Protein AF-A0A5J4PWH9-F1 (afdb_monomer_lite)

Foldseek 3Di:
DQWDADPVPRDIDDLQDDDDDAQWKKWWPDPPRWIWGQNDWDQDPNHIKGWIATPPPLAIDIDSDEDDPVPDDHTDIHADPVDIDGDDNVVSVVSPVVNVVVVVVVVVVVVVVVVVVVVVVVVVVVVCVVPDDPLFPDWDKDFDKDFPDDPVDPDGDIDGPDIDTPDTDNDDPPPDD

Structure (mmCIF, N/CA/C/O backbone):
data_AF-A0A5J4PWH9-F1
#
_entry.id   AF-A0A5J4PWH9-F1
#
loop_
_atom_site.group_PDB
_atom_site.id
_atom_site.type_symbol
_atom_site.label_atom_id
_atom_site.label_alt_id
_atom_site.label_comp_id
_atom_site.label_asym_id
_atom_site.label_entity_id
_atom_site.label_seq_id
_atom_site.pdbx_PDB_ins_code
_atom_site.Cartn_x
_atom_site.Cartn_y
_atom_site.Cartn_z
_atom_site.occupancy
_atom_site.B_iso_or_equiv
_atom_site.auth_seq_id
_atom_site.auth_comp_id
_atom_site.auth_asym_id
_atom_site.auth_atom_id
_atom_site.pdbx_PDB_model_num
ATOM 1 N N . MET A 1 1 ? -2.029 19.681 -18.329 1.00 53.25 1 MET A N 1
ATOM 2 C CA . MET A 1 1 ? -0.757 18.944 -18.182 1.00 53.25 1 MET A CA 1
ATOM 3 C C . MET A 1 1 ? -0.675 18.480 -16.742 1.00 53.25 1 MET A C 1
ATOM 5 O O . MET A 1 1 ? -0.787 19.326 -15.862 1.00 53.25 1 MET A O 1
ATOM 9 N N . ALA A 1 2 ? -0.580 17.174 -16.501 1.00 70.31 2 ALA A N 1
ATOM 10 C CA . ALA A 1 2 ? -0.344 16.647 -15.163 1.00 70.31 2 ALA A CA 1
ATOM 11 C C . ALA A 1 2 ? 1.173 16.495 -14.988 1.00 70.31 2 ALA A C 1
ATOM 13 O O . ALA A 1 2 ? 1.799 15.695 -15.676 1.00 70.31 2 ALA A O 1
ATOM 14 N N . ASN A 1 3 ? 1.761 17.327 -14.130 1.00 80.94 3 ASN A N 1
ATOM 15 C CA . ASN A 1 3 ? 3.184 17.292 -13.812 1.00 80.94 3 ASN A CA 1
ATOM 16 C C . ASN A 1 3 ? 3.338 17.029 -12.319 1.00 80.94 3 ASN A C 1
ATOM 18 O O . ASN A 1 3 ? 2.655 17.653 -11.505 1.00 80.94 3 ASN A O 1
ATOM 22 N N . LEU A 1 4 ? 4.247 16.129 -11.962 1.00 82.69 4 LEU A N 1
ATOM 23 C CA . LEU A 1 4 ? 4.636 15.893 -10.580 1.00 82.69 4 LEU A CA 1
ATOM 24 C C . LEU A 1 4 ? 5.962 16.601 -10.313 1.00 82.69 4 LEU A C 1
ATOM 26 O O . LEU A 1 4 ? 6.938 16.362 -11.016 1.00 82.69 4 LEU A O 1
ATOM 30 N N . VAL A 1 5 ? 6.020 17.434 -9.279 1.00 85.31 5 VAL A N 1
ATOM 31 C CA . VAL A 1 5 ? 7.268 18.076 -8.853 1.00 85.31 5 VAL A CA 1
ATOM 32 C C . VAL A 1 5 ? 7.800 17.372 -7.610 1.00 85.31 5 VAL A C 1
ATOM 34 O O . VAL A 1 5 ? 7.108 17.276 -6.598 1.00 85.31 5 VAL A O 1
ATOM 37 N N . SER A 1 6 ? 9.035 16.878 -7.679 1.00 80.62 6 SER A N 1
ATOM 38 C CA . SER A 1 6 ? 9.746 16.348 -6.514 1.00 80.62 6 SER A CA 1
ATOM 39 C C . SER A 1 6 ? 10.160 17.492 -5.595 1.00 80.62 6 SER A C 1
ATOM 41 O O . SER A 1 6 ? 10.909 18.379 -6.003 1.00 80.62 6 SER A O 1
ATOM 43 N N . LEU A 1 7 ? 9.724 17.447 -4.335 1.00 84.62 7 LEU A N 1
ATOM 44 C CA . LEU A 1 7 ? 10.084 18.457 -3.335 1.00 84.62 7 LEU A CA 1
ATOM 45 C C . LEU A 1 7 ? 11.557 18.370 -2.910 1.00 84.62 7 LEU A C 1
ATOM 47 O O . LEU A 1 7 ? 12.132 19.369 -2.494 1.00 84.62 7 LEU A O 1
ATOM 51 N N . CYS A 1 8 ? 12.180 17.196 -3.037 1.00 77.31 8 CYS A N 1
ATOM 52 C CA . CYS A 1 8 ? 13.570 16.990 -2.635 1.00 77.31 8 CYS A CA 1
ATOM 53 C C . CYS A 1 8 ? 14.572 17.458 -3.696 1.00 77.31 8 CYS A C 1
ATOM 55 O O . CYS A 1 8 ? 15.659 17.911 -3.356 1.00 77.31 8 CYS A O 1
ATOM 57 N N . THR A 1 9 ? 14.230 17.322 -4.980 1.00 79.75 9 THR A N 1
ATOM 58 C CA . THR A 1 9 ? 15.157 17.606 -6.091 1.00 79.75 9 THR A CA 1
ATOM 59 C C . THR A 1 9 ? 14.737 18.793 -6.951 1.00 79.75 9 THR A C 1
ATOM 61 O O . THR A 1 9 ? 15.500 19.199 -7.823 1.00 79.75 9 THR A O 1
ATOM 64 N N . GLY A 1 10 ? 13.523 19.321 -6.770 1.00 83.94 10 GLY A N 1
ATOM 65 C CA . GLY A 1 10 ? 12.954 20.379 -7.611 1.00 83.94 10 GLY A CA 1
ATOM 66 C C . GLY A 1 10 ? 12.653 19.944 -9.051 1.00 83.94 10 GLY A C 1
ATOM 67 O O . GLY A 1 10 ? 12.216 20.760 -9.860 1.00 83.94 10 GLY A O 1
ATOM 68 N N . LYS A 1 11 ? 12.881 18.668 -9.397 1.00 86.00 11 LYS A N 1
ATOM 69 C CA . LYS A 1 11 ? 12.636 18.136 -10.742 1.00 86.00 11 LYS A CA 1
ATOM 70 C C . LYS A 1 11 ? 11.135 18.001 -10.997 1.00 86.00 11 LYS A C 1
ATOM 72 O O . LYS A 1 11 ? 10.405 17.476 -10.155 1.00 86.00 11 LYS A O 1
ATOM 77 N N . SER A 1 12 ? 10.707 18.433 -12.180 1.00 86.88 12 SER A N 1
ATOM 78 C CA . SER A 1 12 ? 9.358 18.206 -12.699 1.00 86.88 12 SER A CA 1
ATOM 79 C C . SER A 1 12 ? 9.345 16.962 -13.584 1.00 86.88 12 SER A C 1
ATOM 81 O O . SER A 1 12 ? 10.213 16.799 -14.442 1.00 86.88 12 SER A O 1
ATOM 83 N N . PHE A 1 13 ? 8.353 16.104 -13.385 1.00 87.44 13 PHE A N 1
ATOM 84 C CA . PHE A 1 13 ? 8.125 14.886 -14.147 1.00 87.44 13 PHE A CA 1
ATOM 85 C C . PHE A 1 13 ? 6.782 14.976 -14.862 1.00 87.44 13 PHE A C 1
ATOM 87 O O . PHE A 1 13 ? 5.756 15.248 -14.237 1.00 87.44 13 PHE A O 1
ATOM 94 N N . ASP A 1 14 ? 6.791 14.715 -16.165 1.00 89.06 14 ASP A N 1
ATOM 95 C CA . ASP A 1 14 ? 5.576 14.617 -16.966 1.00 89.06 14 ASP A CA 1
ATOM 96 C C . ASP A 1 14 ? 4.903 13.262 -16.710 1.00 89.06 14 ASP A C 1
ATOM 98 O O . ASP A 1 14 ? 5.402 12.220 -17.141 1.00 89.06 14 ASP A O 1
ATOM 102 N N . THR A 1 15 ? 3.771 13.267 -16.001 1.00 87.88 15 THR A N 1
ATOM 103 C CA . THR A 1 15 ? 3.034 12.034 -15.677 1.00 87.88 15 THR A CA 1
ATOM 104 C C . THR A 1 15 ? 2.146 11.565 -16.824 1.00 87.88 15 THR A C 1
ATOM 106 O O . THR A 1 15 ? 1.544 10.496 -16.740 1.00 87.88 15 THR A O 1
ATOM 109 N N . THR A 1 16 ? 2.052 12.331 -17.913 1.00 90.12 16 THR A N 1
ATOM 110 C CA . THR A 1 16 ? 1.319 11.944 -19.124 1.00 90.12 16 THR A CA 1
ATOM 111 C C . THR A 1 16 ? 2.180 11.132 -20.090 1.00 90.12 16 THR A C 1
ATOM 113 O O . THR A 1 16 ? 1.650 10.459 -20.975 1.00 90.12 16 THR A O 1
ATOM 116 N N . LYS A 1 17 ? 3.506 11.134 -19.900 1.00 91.62 17 LYS A N 1
ATOM 117 C CA . LYS A 1 17 ? 4.451 10.379 -20.719 1.00 91.62 17 LYS A CA 1
ATOM 118 C C . LYS A 1 17 ? 4.634 8.958 -20.193 1.00 91.62 17 LYS A C 1
ATOM 120 O O . LYS A 1 17 ? 5.105 8.735 -19.078 1.00 91.62 17 LYS A O 1
ATOM 125 N N . GLN A 1 18 ? 4.327 7.979 -21.038 1.00 94.38 18 GLN A N 1
ATOM 126 C CA . GLN A 1 18 ? 4.565 6.575 -20.721 1.00 94.38 18 GLN A CA 1
ATOM 127 C C . GLN A 1 18 ? 6.065 6.261 -20.775 1.00 94.38 18 GLN A C 1
ATOM 129 O O . GLN A 1 18 ? 6.722 6.556 -21.774 1.00 94.38 18 GLN A O 1
ATOM 134 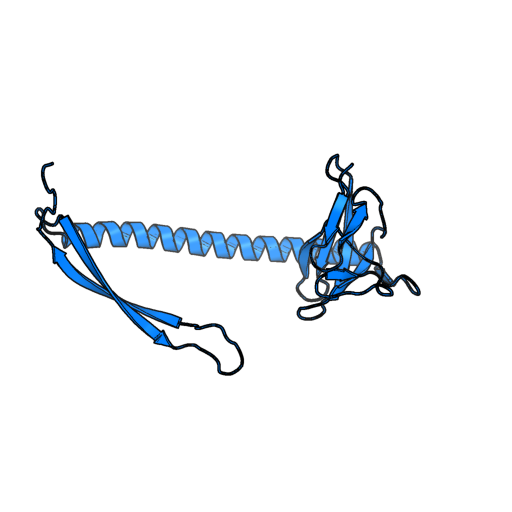N N . VAL A 1 19 ? 6.602 5.643 -19.720 1.00 95.12 19 VAL A N 1
ATOM 135 C CA . VAL A 1 19 ? 8.038 5.306 -19.616 1.00 95.12 19 VAL A CA 1
ATOM 136 C C . VAL A 1 19 ? 8.325 3.804 -19.581 1.00 95.12 19 VAL A C 1
ATOM 138 O O . VAL A 1 19 ? 9.430 3.389 -19.914 1.00 95.12 19 VAL A O 1
ATOM 141 N N . VAL A 1 20 ? 7.332 2.988 -19.226 1.00 96.81 20 VAL A N 1
ATOM 142 C CA . VAL A 1 20 ? 7.427 1.520 -19.173 1.00 96.81 20 VAL A CA 1
ATOM 143 C C . VAL A 1 20 ? 6.299 0.877 -19.968 1.00 96.81 20 VAL A C 1
ATOM 145 O O . VAL A 1 20 ? 5.300 1.523 -20.288 1.00 96.81 20 VAL A O 1
ATOM 148 N N . LYS A 1 21 ? 6.446 -0.403 -20.294 1.00 97.25 21 LYS A N 1
ATOM 149 C CA . LYS A 1 21 ? 5.447 -1.188 -21.028 1.00 97.25 21 LYS A CA 1
ATOM 150 C C . LYS A 1 21 ? 4.761 -2.203 -20.114 1.00 97.25 21 LYS A C 1
ATOM 152 O O . LYS A 1 21 ? 5.257 -2.526 -19.037 1.00 97.25 21 LYS A O 1
ATOM 157 N N . THR A 1 22 ? 3.625 -2.721 -20.568 1.00 97.56 22 THR A N 1
ATOM 158 C CA . THR A 1 22 ? 2.953 -3.851 -19.919 1.00 97.56 22 THR A CA 1
ATOM 159 C C . THR A 1 22 ? 3.894 -5.058 -19.847 1.00 97.56 22 THR A C 1
ATOM 161 O O . THR A 1 22 ? 4.729 -5.256 -20.729 1.00 97.56 22 THR A O 1
ATOM 164 N N . ASN A 1 23 ? 3.766 -5.839 -18.780 1.00 98.12 23 ASN A N 1
ATOM 165 C CA . ASN A 1 23 ? 4.599 -6.978 -18.390 1.00 98.12 23 ASN A CA 1
ATOM 166 C C . ASN A 1 23 ? 6.065 -6.641 -18.075 1.00 98.12 23 ASN A C 1
ATOM 168 O O . ASN A 1 23 ? 6.850 -7.547 -17.800 1.00 98.12 23 ASN A O 1
ATOM 172 N N . GLN A 1 24 ? 6.453 -5.364 -18.076 1.00 98.31 24 GLN A N 1
ATOM 173 C CA . GLN A 1 24 ? 7.794 -4.958 -17.672 1.00 98.31 24 GLN A CA 1
ATOM 174 C C . GLN A 1 24 ? 7.962 -5.091 -16.156 1.00 98.31 24 GLN A C 1
ATOM 176 O O . GLN A 1 24 ? 7.071 -4.716 -15.385 1.00 98.31 24 GLN A O 1
ATOM 181 N N . ILE A 1 25 ? 9.122 -5.592 -15.735 1.00 97.88 25 ILE A N 1
ATOM 182 C CA . ILE A 1 25 ? 9.503 -5.679 -14.330 1.00 97.88 25 ILE A CA 1
ATOM 183 C C . ILE A 1 25 ? 10.183 -4.376 -13.902 1.00 97.88 25 ILE A C 1
ATOM 185 O O . ILE A 1 25 ? 11.059 -3.836 -14.583 1.00 97.88 25 ILE A O 1
ATOM 189 N N . ILE A 1 26 ? 9.755 -3.873 -12.751 1.00 97.38 26 ILE A N 1
ATOM 190 C CA . ILE A 1 26 ? 10.276 -2.677 -12.093 1.00 97.38 26 ILE A CA 1
ATOM 191 C C . ILE A 1 26 ? 10.658 -3.011 -10.649 1.00 97.38 26 ILE A C 1
ATOM 193 O O . ILE A 1 26 ? 10.229 -4.021 -10.089 1.00 97.38 26 ILE A O 1
ATOM 197 N N . GLN A 1 27 ? 11.444 -2.143 -10.029 1.00 95.69 27 GLN A N 1
ATOM 198 C CA . GLN A 1 27 ? 11.899 -2.284 -8.653 1.00 95.69 27 GLN A CA 1
ATOM 199 C C . GLN A 1 27 ? 11.446 -1.081 -7.828 1.00 95.69 27 GLN A C 1
ATOM 201 O O . GLN A 1 27 ? 11.653 0.066 -8.221 1.00 95.69 27 GLN A O 1
ATOM 206 N N . MET A 1 28 ? 10.849 -1.335 -6.669 1.00 94.44 28 MET A N 1
ATOM 207 C CA . MET A 1 28 ? 10.689 -0.314 -5.640 1.00 94.44 28 MET A CA 1
ATOM 208 C C . MET A 1 28 ? 12.022 -0.153 -4.914 1.00 94.44 28 MET A C 1
ATOM 210 O O . MET A 1 28 ? 12.617 -1.151 -4.535 1.00 94.44 28 MET A O 1
ATOM 214 N N . SER A 1 29 ? 12.474 1.075 -4.678 1.00 91.00 29 SER A N 1
ATOM 215 C CA . SER A 1 29 ? 13.560 1.349 -3.737 1.00 91.00 29 SER A CA 1
ATOM 216 C C . SER A 1 29 ? 13.032 2.004 -2.472 1.00 91.00 29 SER A C 1
ATOM 218 O O . SER A 1 29 ? 12.120 2.827 -2.549 1.00 91.00 29 SER A O 1
ATOM 22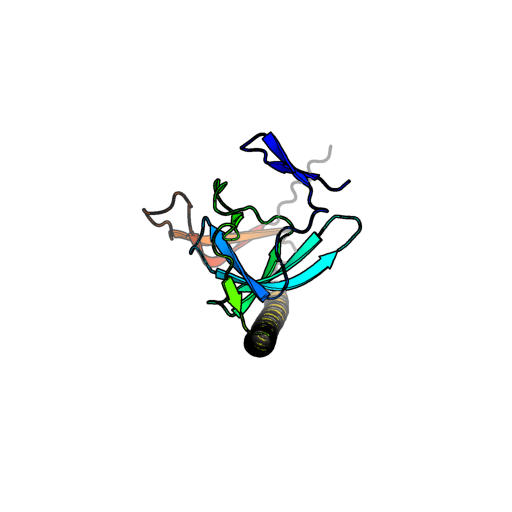0 N N . GLY A 1 30 ? 13.679 1.725 -1.338 1.00 82.44 30 GLY A N 1
ATOM 221 C CA . GLY A 1 30 ? 13.461 2.455 -0.078 1.00 82.44 30 GLY A CA 1
ATOM 222 C C . GLY A 1 30 ? 12.649 1.701 0.972 1.00 82.44 30 GLY A C 1
ATOM 223 O O . GLY A 1 30 ? 12.392 2.234 2.044 1.00 82.44 30 GLY A O 1
ATOM 224 N N . TYR A 1 31 ? 12.277 0.462 0.664 1.00 71.75 31 TYR A N 1
ATOM 225 C CA . TYR A 1 31 ? 11.694 -0.500 1.598 1.00 71.75 31 TYR A CA 1
ATOM 226 C C . TYR A 1 31 ? 12.442 -1.833 1.442 1.00 71.75 31 TYR A C 1
ATOM 228 O O . TYR A 1 31 ? 13.650 -1.833 1.247 1.00 71.75 31 TYR A O 1
ATOM 236 N N . HIS A 1 32 ? 11.735 -2.966 1.444 1.00 80.06 32 HIS A N 1
ATOM 237 C CA . HIS A 1 32 ? 12.252 -4.316 1.167 1.00 80.06 32 HIS A CA 1
ATOM 238 C C . HIS A 1 32 ? 12.817 -4.514 -0.258 1.00 80.06 32 HIS A C 1
ATOM 240 O O . HIS A 1 32 ? 13.024 -5.645 -0.683 1.00 80.06 32 HIS A O 1
ATOM 246 N N . ASP A 1 33 ? 12.999 -3.425 -1.009 1.00 86.81 33 ASP A N 1
ATOM 247 C CA . ASP A 1 33 ? 13.444 -3.384 -2.400 1.00 86.81 33 ASP A CA 1
ATOM 248 C C . ASP A 1 33 ? 12.710 -4.367 -3.338 1.00 86.81 33 ASP A C 1
ATOM 250 O O . ASP A 1 33 ? 13.289 -4.984 -4.235 1.00 86.81 33 ASP A O 1
ATOM 254 N N . ASP A 1 34 ? 11.398 -4.502 -3.116 1.00 94.75 34 ASP A N 1
ATOM 255 C CA . ASP A 1 34 ? 10.535 -5.443 -3.825 1.00 94.75 34 ASP A CA 1
ATOM 256 C C . ASP A 1 34 ? 10.469 -5.172 -5.335 1.00 94.75 34 ASP A C 1
ATOM 258 O O . ASP A 1 34 ? 10.411 -4.027 -5.798 1.00 94.75 34 ASP A O 1
ATOM 262 N N . ARG A 1 35 ? 10.371 -6.257 -6.109 1.00 96.75 35 ARG A N 1
ATOM 263 C CA . ARG A 1 35 ? 10.106 -6.210 -7.550 1.00 96.75 35 ARG A CA 1
ATOM 264 C C . ARG A 1 35 ? 8.612 -6.299 -7.843 1.00 96.75 35 ARG A C 1
ATOM 266 O O . ARG A 1 35 ? 7.870 -7.016 -7.168 1.00 96.75 35 ARG A O 1
ATOM 273 N N . TYR A 1 36 ? 8.197 -5.613 -8.896 1.00 97.88 36 TYR A N 1
ATOM 274 C CA . TYR A 1 36 ? 6.817 -5.550 -9.358 1.00 97.88 36 TYR A CA 1
ATOM 275 C C . TYR A 1 36 ? 6.758 -5.790 -10.858 1.00 97.88 36 TYR A C 1
ATOM 277 O O . TYR A 1 36 ? 7.686 -5.428 -11.578 1.00 97.88 36 TYR A O 1
ATOM 285 N N . VAL A 1 37 ? 5.643 -6.333 -11.333 1.00 98.44 37 VAL A N 1
ATOM 286 C CA . VAL A 1 37 ? 5.313 -6.363 -12.761 1.00 98.44 37 VAL A CA 1
ATOM 287 C C . VAL A 1 37 ? 4.195 -5.373 -13.066 1.00 98.44 37 VAL A C 1
ATOM 289 O O . VAL A 1 37 ? 3.218 -5.277 -12.319 1.00 98.44 37 VAL A O 1
ATOM 292 N N . VAL A 1 38 ? 4.337 -4.627 -14.162 1.00 98.38 38 VAL A N 1
ATOM 293 C CA . VAL A 1 38 ? 3.314 -3.703 -14.670 1.00 98.38 38 VAL A CA 1
ATOM 294 C C . VAL A 1 38 ? 2.274 -4.499 -15.457 1.00 98.38 38 VAL A C 1
ATOM 296 O O . VAL A 1 38 ? 2.458 -4.753 -16.643 1.00 98.38 38 VAL A O 1
ATOM 299 N N . TYR A 1 39 ? 1.181 -4.921 -14.825 1.00 97.94 39 TYR A N 1
ATOM 300 C CA . TYR A 1 39 ? 0.188 -5.780 -15.489 1.00 97.94 39 TYR A CA 1
ATOM 301 C C . TYR A 1 39 ? -0.832 -4.997 -16.327 1.00 97.94 39 TYR A C 1
ATOM 303 O O . TYR A 1 39 ? -1.466 -5.563 -17.215 1.00 97.94 39 TYR A O 1
ATOM 311 N N . ASN A 1 40 ? -1.024 -3.706 -16.044 1.00 97.50 40 ASN A N 1
ATOM 312 C CA . ASN A 1 40 ? -1.902 -2.836 -16.821 1.00 97.50 40 ASN A CA 1
ATOM 313 C C . ASN A 1 40 ? -1.443 -1.371 -16.734 1.00 97.50 40 ASN A C 1
ATOM 315 O O . ASN A 1 40 ? -0.795 -0.962 -15.769 1.00 97.50 40 ASN A O 1
ATOM 319 N N . ILE A 1 41 ? -1.784 -0.576 -17.745 1.00 97.62 41 ILE A N 1
ATOM 320 C CA . ILE A 1 41 ? -1.450 0.847 -17.836 1.00 97.62 41 ILE A CA 1
ATOM 321 C C . ILE A 1 41 ? -2.723 1.598 -18.211 1.00 97.62 41 ILE A C 1
ATOM 323 O O . ILE A 1 41 ? -3.296 1.381 -19.276 1.00 97.62 41 ILE A O 1
ATOM 327 N N . LEU A 1 42 ? -3.167 2.486 -17.327 1.00 96.06 42 LEU A N 1
ATOM 328 C CA . LEU A 1 42 ? -4.367 3.291 -17.512 1.00 96.06 42 LEU A CA 1
ATOM 329 C C . LEU A 1 42 ? -3.958 4.729 -17.819 1.00 96.06 42 LEU A C 1
ATOM 331 O O . LEU A 1 42 ? -3.318 5.379 -16.995 1.00 96.06 42 LEU A O 1
ATOM 335 N N . SER A 1 43 ? -4.334 5.237 -18.991 1.00 93.25 43 SER A N 1
ATOM 336 C CA . SER A 1 43 ? -4.133 6.646 -19.339 1.00 93.25 43 SER A CA 1
ATOM 337 C C . SER A 1 43 ? -5.409 7.435 -19.061 1.00 93.25 43 SER A C 1
ATOM 339 O O . SER A 1 43 ? -6.485 7.077 -19.541 1.00 93.25 43 SER A O 1
ATOM 341 N N . THR A 1 44 ? -5.303 8.490 -18.255 1.00 88.44 44 THR A N 1
ATOM 342 C CA . THR A 1 44 ? -6.425 9.356 -17.865 1.00 88.44 44 THR A CA 1
ATOM 343 C C . THR A 1 44 ? -6.061 10.827 -18.064 1.00 88.44 44 THR A C 1
ATOM 345 O O . THR A 1 44 ? -4.899 11.170 -18.279 1.00 88.44 44 THR A O 1
ATOM 348 N N . GLN A 1 45 ? -7.032 11.733 -17.913 1.00 87.56 45 GLN A N 1
ATOM 349 C CA . GLN A 1 45 ? -6.770 13.181 -17.926 1.00 87.56 45 GLN A CA 1
ATOM 350 C C . GLN A 1 45 ? -5.785 13.651 -16.835 1.00 87.56 45 GLN A C 1
ATOM 352 O O . GLN A 1 45 ? -5.187 14.718 -16.962 1.00 87.56 45 GLN A O 1
ATOM 357 N N . PHE A 1 46 ? -5.602 12.857 -15.773 1.00 84.69 46 PHE A N 1
ATOM 358 C CA . PHE A 1 46 ? -4.693 13.141 -14.658 1.00 84.69 46 PHE A CA 1
ATOM 359 C C . PHE A 1 46 ? -3.293 12.532 -14.850 1.00 84.69 46 PHE A C 1
ATOM 361 O O . PHE A 1 46 ? -2.463 12.595 -13.944 1.00 84.69 46 PHE A O 1
ATOM 368 N N . GLY A 1 47 ? -3.025 11.957 -16.024 1.00 90.75 47 GLY A N 1
ATOM 369 C CA . GLY A 1 47 ? -1.792 11.250 -16.344 1.00 90.75 47 GLY A CA 1
ATOM 370 C C . GLY A 1 47 ? -1.971 9.735 -16.347 1.00 90.75 47 GLY A C 1
ATOM 371 O O . GLY A 1 47 ? -3.090 9.206 -16.361 1.00 90.75 47 GLY A O 1
ATOM 372 N N . ILE A 1 48 ? -0.839 9.044 -16.371 1.00 94.50 48 ILE A N 1
ATOM 373 C CA . ILE A 1 48 ? -0.754 7.593 -16.457 1.00 94.50 48 ILE A CA 1
ATOM 374 C C . ILE A 1 48 ? -0.742 6.994 -15.057 1.00 94.50 48 ILE A C 1
ATOM 376 O O . ILE A 1 48 ? -0.003 7.428 -14.175 1.00 94.50 48 ILE A O 1
ATOM 380 N N . ASN A 1 49 ? -1.547 5.957 -14.876 1.00 95.88 49 ASN A N 1
ATOM 381 C CA . ASN A 1 49 ? -1.542 5.112 -13.702 1.00 95.88 49 ASN A CA 1
ATOM 382 C C . ASN A 1 49 ? -1.088 3.702 -14.108 1.00 95.88 49 ASN A C 1
ATOM 384 O O . ASN A 1 49 ? -1.727 3.021 -14.913 1.00 95.88 49 ASN A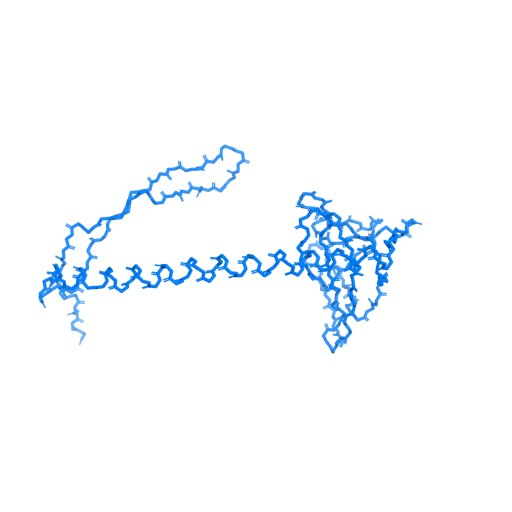 O 1
ATOM 388 N N . TYR A 1 50 ? 0.047 3.289 -13.561 1.00 97.62 50 TYR A N 1
ATOM 389 C CA . TYR A 1 50 ? 0.608 1.959 -13.713 1.00 97.62 50 TYR A CA 1
ATOM 390 C C . TYR A 1 50 ? 0.024 1.064 -12.634 1.00 97.62 50 TYR A C 1
ATOM 392 O O . TYR A 1 50 ? 0.163 1.334 -11.441 1.00 97.62 50 TYR A O 1
ATOM 400 N N . GLN A 1 51 ? -0.610 -0.014 -13.064 1.00 97.81 51 GLN A N 1
ATOM 401 C CA . GLN A 1 51 ? -1.165 -1.029 -12.191 1.00 97.81 51 GLN A CA 1
ATOM 402 C C . GLN A 1 51 ? -0.138 -2.150 -12.041 1.00 97.81 51 GLN A C 1
ATOM 404 O O . GLN A 1 51 ? 0.360 -2.702 -13.027 1.00 97.81 51 GLN A O 1
ATOM 409 N N . LEU A 1 52 ? 0.202 -2.460 -10.797 1.00 98.12 52 LEU A N 1
ATOM 410 C CA . LEU A 1 52 ? 1.346 -3.284 -10.435 1.00 98.12 52 LEU A CA 1
ATOM 411 C C . LEU A 1 52 ? 0.901 -4.522 -9.659 1.00 98.12 52 LEU A C 1
ATOM 413 O O . LEU A 1 52 ? -0.076 -4.475 -8.912 1.00 98.12 52 LEU A O 1
ATOM 417 N N . ILE A 1 53 ? 1.662 -5.606 -9.775 1.00 98.25 53 ILE A N 1
ATOM 418 C CA . ILE A 1 53 ? 1.585 -6.740 -8.847 1.00 98.25 53 ILE A CA 1
ATOM 419 C C . ILE A 1 53 ? 2.972 -6.977 -8.260 1.00 98.25 53 ILE A C 1
ATOM 421 O O . ILE A 1 53 ? 3.955 -7.074 -8.997 1.00 98.25 53 ILE A O 1
ATOM 425 N N . ASN A 1 54 ? 3.056 -7.052 -6.932 1.00 97.38 54 ASN A N 1
ATOM 426 C CA . ASN A 1 54 ? 4.292 -7.374 -6.224 1.00 97.38 54 ASN A CA 1
ATOM 427 C C . ASN A 1 54 ? 4.648 -8.850 -6.447 1.00 97.38 54 ASN A C 1
ATOM 429 O O . ASN A 1 54 ? 3.838 -9.738 -6.174 1.00 97.38 54 ASN A O 1
ATOM 433 N N . LEU A 1 55 ? 5.870 -9.125 -6.903 1.00 97.06 55 LEU A N 1
ATOM 434 C CA . LEU A 1 55 ? 6.292 -10.487 -7.236 1.00 97.06 55 LEU A CA 1
ATOM 435 C C . LEU A 1 55 ? 6.443 -11.389 -6.002 1.00 97.06 55 LEU A C 1
ATOM 437 O O . LEU A 1 55 ? 6.263 -12.603 -6.120 1.00 97.06 55 LEU A O 1
ATO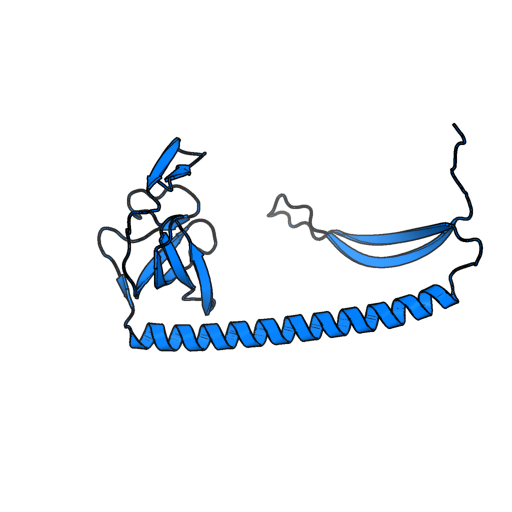M 441 N N . ARG A 1 56 ? 6.749 -10.804 -4.837 1.00 95.25 56 ARG A N 1
ATOM 442 C CA . ARG A 1 56 ? 6.944 -11.499 -3.559 1.00 95.25 56 ARG A CA 1
ATOM 443 C C . ARG A 1 56 ? 5.638 -11.657 -2.790 1.00 95.25 56 ARG A C 1
ATOM 445 O O . ARG A 1 56 ? 5.303 -12.764 -2.398 1.00 95.25 56 ARG A O 1
ATOM 452 N N . THR A 1 57 ? 4.916 -10.562 -2.556 1.00 95.19 57 THR A N 1
ATOM 453 C CA . THR A 1 57 ? 3.712 -10.568 -1.704 1.00 95.19 57 THR A CA 1
ATOM 454 C C . THR A 1 57 ? 2.433 -10.886 -2.462 1.00 95.19 57 THR A C 1
ATOM 456 O O . THR A 1 57 ? 1.404 -11.091 -1.827 1.00 95.19 57 THR A O 1
ATOM 459 N N . LYS A 1 58 ? 2.477 -10.911 -3.802 1.00 96.81 58 LYS A N 1
ATOM 460 C CA . LYS A 1 58 ? 1.311 -11.176 -4.659 1.00 96.81 58 LYS A CA 1
ATOM 461 C C . LYS A 1 58 ? 0.167 -10.190 -4.410 1.00 96.81 58 LYS A C 1
ATOM 463 O O . LYS A 1 58 ? -1.001 -10.531 -4.542 1.00 96.81 58 LYS A O 1
ATOM 468 N N . LYS A 1 59 ? 0.499 -8.958 -4.019 1.00 96.62 59 LYS A N 1
ATOM 469 C CA . LYS A 1 59 ? -0.474 -7.891 -3.767 1.00 96.62 59 LYS A CA 1
ATOM 470 C C . LYS A 1 59 ? -0.515 -6.902 -4.916 1.00 96.62 59 LYS A C 1
ATOM 472 O O . LYS A 1 59 ? 0.514 -6.593 -5.525 1.00 96.62 59 LYS A O 1
ATOM 477 N N . PHE A 1 60 ? -1.709 -6.377 -5.166 1.00 97.75 60 PHE A N 1
ATOM 478 C CA . PHE A 1 60 ? -1.900 -5.268 -6.086 1.00 97.75 60 PHE A CA 1
ATOM 479 C C . PHE A 1 60 ? -1.282 -3.985 -5.535 1.00 97.75 60 PHE A C 1
ATOM 481 O O . PHE A 1 60 ? -1.395 -3.670 -4.351 1.00 97.75 60 PHE A O 1
ATOM 488 N N . GLY A 1 61 ? -0.660 -3.232 -6.429 1.00 95.56 61 GLY A N 1
ATOM 489 C CA . GLY A 1 61 ? -0.169 -1.887 -6.192 1.00 95.56 61 GLY A CA 1
ATOM 490 C C . GLY A 1 61 ? -0.501 -0.989 -7.374 1.00 95.56 61 GLY A C 1
ATOM 491 O O . GLY A 1 61 ? -0.942 -1.442 -8.429 1.00 95.56 61 GLY A O 1
ATOM 492 N N . GLN A 1 62 ? -0.269 0.303 -7.202 1.00 95.94 62 GLN A N 1
ATOM 493 C CA . GLN A 1 62 ? -0.375 1.267 -8.286 1.00 95.94 62 GLN A CA 1
ATOM 494 C C . GLN A 1 62 ? 0.618 2.403 -8.081 1.00 95.94 62 GLN A C 1
ATOM 496 O O . GLN A 1 62 ? 0.957 2.744 -6.945 1.00 95.94 62 GLN A O 1
ATOM 501 N N . CYS A 1 63 ? 1.063 3.009 -9.173 1.00 94.25 63 CYS A N 1
ATOM 502 C CA . CYS A 1 63 ? 1.855 4.228 -9.128 1.00 94.25 63 CYS A CA 1
ATOM 503 C C . CYS A 1 63 ? 1.599 5.099 -10.359 1.00 94.25 63 CYS A C 1
ATOM 505 O O . CYS A 1 63 ? 1.107 4.639 -11.384 1.00 94.25 63 CYS A O 1
ATOM 507 N N . ASN A 1 64 ? 1.926 6.380 -10.252 1.00 93.56 64 ASN A N 1
ATOM 508 C CA . ASN A 1 64 ? 1.808 7.364 -11.332 1.00 93.56 64 ASN A CA 1
ATOM 509 C C . ASN A 1 64 ? 3.172 7.863 -11.835 1.00 93.56 64 ASN A C 1
ATOM 511 O O . ASN A 1 64 ? 3.241 8.591 -12.822 1.00 93.56 64 ASN A O 1
ATOM 515 N N . LEU A 1 65 ? 4.258 7.470 -11.165 1.00 93.12 65 LEU A N 1
ATOM 516 C CA . LEU A 1 65 ? 5.620 7.837 -11.513 1.00 93.12 65 LEU A CA 1
ATOM 517 C C . LEU A 1 65 ? 6.533 6.621 -11.397 1.00 93.12 65 LEU A C 1
ATOM 519 O O . LEU A 1 65 ? 6.583 5.964 -10.357 1.00 93.12 65 LEU A O 1
ATOM 523 N N . ILE A 1 66 ? 7.290 6.376 -12.461 1.00 95.06 66 ILE A N 1
ATOM 524 C CA . ILE A 1 66 ? 8.380 5.407 -12.501 1.00 95.06 66 ILE A CA 1
ATOM 525 C C . ILE A 1 66 ? 9.566 6.123 -13.145 1.00 95.06 66 ILE A C 1
ATOM 527 O O . ILE A 1 66 ? 9.401 6.824 -14.142 1.00 95.06 66 ILE A O 1
ATOM 531 N N . GLN A 1 67 ? 10.751 5.991 -12.562 1.00 94.19 67 GLN A N 1
ATOM 532 C CA . GLN A 1 67 ? 11.963 6.669 -13.024 1.00 94.19 67 GLN A CA 1
ATOM 533 C C . GLN A 1 67 ? 12.974 5.658 -13.585 1.00 94.19 67 GLN A C 1
ATOM 535 O O . GLN A 1 67 ? 12.927 4.479 -13.232 1.00 94.19 67 GLN A O 1
ATOM 540 N N . PRO A 1 68 ? 13.894 6.064 -14.470 1.00 95.31 68 PRO A N 1
ATOM 541 C CA . PRO A 1 68 ? 14.977 5.182 -14.883 1.00 95.31 68 PRO A CA 1
ATOM 542 C C . PRO A 1 68 ? 15.899 4.892 -13.694 1.00 95.31 68 PRO A C 1
ATOM 544 O O . PRO A 1 68 ? 16.233 5.786 -12.914 1.00 95.31 68 PRO A O 1
ATOM 547 N N . LEU A 1 69 ? 16.341 3.643 -13.566 1.00 93.81 69 LEU A N 1
ATOM 548 C CA . LEU A 1 69 ? 17.227 3.211 -12.485 1.00 93.81 69 LEU A CA 1
ATOM 549 C C . LEU A 1 69 ? 18.567 3.963 -12.502 1.00 93.81 69 LEU A C 1
ATOM 551 O O . LEU A 1 69 ? 19.141 4.205 -11.444 1.00 93.81 69 LEU A O 1
ATOM 555 N N . SER A 1 70 ? 19.039 4.400 -13.675 1.00 92.69 70 SER A N 1
ATOM 556 C CA . SER A 1 70 ? 20.239 5.241 -13.793 1.00 92.69 70 SER A CA 1
ATOM 557 C C . SER A 1 70 ? 20.111 6.619 -13.133 1.00 92.69 70 SER A C 1
ATOM 559 O O . SER A 1 70 ? 21.125 7.237 -12.834 1.00 92.69 70 SER A O 1
ATOM 561 N N . GLU A 1 71 ? 18.890 7.114 -12.910 1.00 90.81 71 GLU A N 1
ATOM 562 C CA . GLU A 1 71 ? 18.621 8.389 -12.228 1.00 90.81 71 GLU A CA 1
ATOM 563 C C . GLU A 1 71 ? 18.051 8.183 -10.817 1.00 90.81 71 GLU A C 1
ATOM 565 O O . GLU A 1 71 ? 17.415 9.081 -10.263 1.00 90.81 71 GLU A O 1
ATOM 570 N N . LYS A 1 72 ? 18.257 6.994 -10.235 1.00 90.75 72 LYS A N 1
ATOM 571 C CA . LYS A 1 72 ? 17.709 6.619 -8.932 1.00 90.75 72 LYS A CA 1
ATOM 572 C C . LYS A 1 72 ? 18.032 7.656 -7.854 1.00 90.75 72 LYS A C 1
ATOM 574 O O . LYS A 1 72 ? 19.197 7.946 -7.586 1.00 90.75 72 LYS A O 1
ATOM 579 N N . PHE A 1 73 ? 16.993 8.143 -7.174 1.00 88.12 73 PHE A N 1
ATOM 580 C CA . PHE A 1 73 ? 17.121 9.075 -6.059 1.00 88.12 73 PHE A CA 1
ATOM 581 C C . PHE A 1 73 ? 16.037 8.831 -5.000 1.00 88.12 73 PHE A C 1
ATOM 583 O O . PHE A 1 73 ? 14.877 9.193 -5.181 1.00 88.12 73 PHE A O 1
ATOM 590 N N . GLY A 1 74 ? 16.424 8.253 -3.860 1.00 87.94 74 GLY A N 1
ATOM 591 C CA . GLY A 1 74 ? 15.516 8.020 -2.733 1.00 87.94 74 GLY A CA 1
ATOM 592 C C . GLY A 1 74 ? 14.440 6.958 -2.993 1.00 87.94 74 GLY A C 1
ATOM 593 O O . GLY A 1 74 ? 14.599 6.068 -3.836 1.00 87.94 74 GLY A O 1
ATOM 594 N N . ILE A 1 75 ? 13.351 7.044 -2.225 1.00 90.19 75 ILE A N 1
ATOM 595 C CA . ILE A 1 75 ? 12.229 6.096 -2.259 1.00 90.19 75 ILE A CA 1
ATOM 596 C C . ILE A 1 75 ? 11.421 6.290 -3.546 1.00 90.19 75 ILE A C 1
ATOM 598 O O . ILE A 1 75 ? 11.054 7.415 -3.884 1.00 90.19 75 ILE A O 1
ATOM 602 N N . GLY A 1 76 ? 11.116 5.206 -4.258 1.00 92.69 76 GLY A N 1
ATOM 603 C CA . GLY A 1 76 ? 10.311 5.281 -5.477 1.00 92.69 76 GLY A CA 1
ATOM 604 C C . GLY A 1 76 ? 10.376 4.032 -6.344 1.00 92.69 76 GLY A C 1
ATOM 605 O O . GLY A 1 76 ? 11.097 3.085 -6.038 1.00 92.69 76 GLY A O 1
ATOM 606 N N . TYR A 1 77 ? 9.627 4.044 -7.445 1.00 95.62 77 TYR A N 1
ATOM 607 C CA . TYR A 1 77 ? 9.641 2.973 -8.437 1.00 95.62 77 TYR A CA 1
ATOM 608 C C . TYR A 1 77 ? 10.624 3.281 -9.560 1.00 95.62 77 TYR A C 1
ATOM 610 O O . TYR A 1 77 ? 10.592 4.364 -10.150 1.00 95.62 77 TYR A O 1
ATOM 618 N N . TYR A 1 78 ? 11.444 2.293 -9.896 1.00 95.94 78 TYR A N 1
ATOM 619 C CA . TYR A 1 78 ? 12.483 2.407 -10.903 1.00 95.94 78 TYR A CA 1
ATOM 620 C C . TYR A 1 78 ? 12.407 1.271 -11.914 1.00 95.94 78 TYR A C 1
ATOM 622 O O . TYR A 1 78 ? 12.174 0.120 -11.550 1.00 95.94 78 TYR A O 1
ATOM 630 N N . PHE A 1 79 ? 12.642 1.576 -13.186 1.00 96.50 79 PHE A N 1
ATOM 631 C CA . PHE A 1 79 ? 12.794 0.566 -14.231 1.00 96.50 79 PHE A CA 1
ATOM 632 C C . PHE A 1 79 ? 14.239 0.525 -14.719 1.00 96.50 79 PHE A C 1
ATOM 634 O O . PHE A 1 79 ? 14.906 1.556 -14.811 1.00 96.50 79 PHE A O 1
ATOM 641 N N . ASN A 1 80 ? 14.732 -0.664 -15.057 1.00 95.50 80 ASN A N 1
ATOM 642 C CA . ASN A 1 80 ? 16.059 -0.794 -15.643 1.00 95.50 80 ASN A CA 1
ATOM 643 C C . ASN A 1 80 ? 16.036 -0.267 -17.087 1.00 95.50 80 ASN A C 1
ATOM 645 O O . ASN A 1 80 ? 15.416 -0.864 -17.965 1.00 95.50 80 ASN A O 1
ATOM 649 N N . ASN A 1 81 ? 16.683 0.875 -17.317 1.00 94.00 81 ASN A N 1
ATOM 650 C CA . ASN A 1 81 ? 16.737 1.546 -18.614 1.00 94.00 81 ASN A CA 1
ATOM 651 C C . ASN A 1 81 ? 17.850 1.029 -19.540 1.00 94.00 81 ASN A C 1
ATOM 653 O O . ASN A 1 81 ? 17.857 1.384 -20.715 1.00 94.00 81 ASN A O 1
ATOM 657 N N . THR A 1 82 ? 18.755 0.186 -19.037 1.00 93.62 82 THR A N 1
ATOM 658 C CA . THR A 1 82 ? 19.829 -0.437 -19.826 1.00 93.62 82 THR A CA 1
ATOM 659 C C . THR A 1 82 ? 19.426 -1.834 -20.283 1.00 93.62 82 THR A C 1
ATOM 661 O O . THR A 1 82 ? 19.567 -2.176 -21.454 1.00 93.62 82 THR A O 1
ATOM 664 N N . THR A 1 83 ? 18.887 -2.635 -19.364 1.00 94.81 83 THR A N 1
ATOM 665 C CA . THR A 1 83 ? 18.433 -4.009 -19.607 1.00 94.81 83 THR A CA 1
ATOM 666 C C . THR A 1 83 ? 17.026 -4.220 -19.033 1.00 94.81 83 THR A C 1
ATOM 668 O O . THR A 1 83 ? 16.878 -4.751 -17.931 1.00 94.81 83 THR A O 1
ATOM 671 N N . PRO A 1 84 ? 15.969 -3.780 -19.746 1.00 95.12 84 PRO A N 1
ATOM 672 C CA . PRO A 1 84 ? 14.593 -4.000 -19.314 1.00 95.12 84 PRO A CA 1
ATOM 673 C C . PRO A 1 84 ? 14.254 -5.496 -19.251 1.00 95.12 84 PRO A C 1
ATOM 675 O O . PRO A 1 84 ? 14.475 -6.228 -20.215 1.00 95.12 84 PRO A O 1
ATOM 678 N N . GLU A 1 85 ? 13.684 -5.934 -18.132 1.00 97.25 85 GLU A N 1
ATOM 679 C CA . GLU A 1 85 ? 13.205 -7.304 -17.922 1.00 97.25 85 GLU A CA 1
ATOM 680 C C . GLU A 1 85 ? 11.687 -7.354 -18.143 1.00 97.25 85 GLU A C 1
ATOM 682 O O . GLU A 1 85 ? 10.961 -6.439 -17.740 1.00 97.25 85 GLU A O 1
ATOM 687 N N . PHE A 1 86 ? 11.208 -8.419 -18.783 1.00 97.88 86 PHE A N 1
ATOM 688 C CA . PHE A 1 86 ? 9.793 -8.650 -19.055 1.00 97.88 86 PHE A CA 1
ATOM 689 C C . PHE A 1 86 ? 9.390 -10.033 -18.565 1.00 97.88 86 PHE A C 1
ATOM 691 O O . PHE A 1 86 ? 10.131 -10.995 -18.749 1.00 97.88 86 PHE A O 1
ATOM 698 N N . MET A 1 87 ? 8.208 -10.112 -17.966 1.00 97.56 87 MET A N 1
ATOM 699 C CA . MET A 1 87 ? 7.575 -11.367 -17.579 1.00 97.56 87 MET A CA 1
ATOM 700 C C . MET A 1 87 ? 6.708 -11.892 -18.723 1.00 97.56 87 MET A C 1
ATOM 702 O O . MET A 1 87 ? 6.157 -11.106 -19.503 1.00 97.56 87 MET A O 1
ATOM 706 N N . ASP A 1 88 ? 6.563 -13.210 -18.821 1.00 97.75 88 ASP A N 1
ATOM 707 C CA . ASP A 1 88 ? 5.679 -13.794 -19.820 1.00 97.75 88 ASP A CA 1
ATOM 708 C C . ASP A 1 88 ? 4.206 -13.435 -19.542 1.00 97.75 88 ASP A C 1
ATOM 710 O O . ASP A 1 88 ? 3.769 -13.317 -18.396 1.00 97.75 88 ASP A O 1
ATOM 714 N N . ALA A 1 89 ? 3.414 -13.241 -20.599 1.00 96.94 89 ALA A N 1
ATOM 715 C CA . ALA A 1 89 ? 2.023 -12.818 -20.454 1.00 96.94 89 ALA A CA 1
ATOM 716 C C . ALA A 1 89 ? 1.158 -13.861 -19.726 1.00 96.94 89 ALA A C 1
ATOM 718 O O . ALA A 1 89 ? 0.236 -13.486 -18.994 1.00 96.94 89 ALA A O 1
ATOM 719 N N . PHE A 1 90 ? 1.455 -15.153 -19.895 1.00 97.56 90 PHE A N 1
ATOM 720 C CA . PHE A 1 90 ? 0.771 -16.226 -19.183 1.00 97.56 90 PHE A CA 1
ATOM 721 C C . PHE A 1 90 ? 1.133 -16.217 -17.695 1.00 97.56 90 PHE A C 1
ATOM 723 O O . PHE A 1 90 ? 0.240 -16.291 -16.850 1.00 97.56 90 PHE A O 1
ATOM 730 N N . GLU A 1 91 ? 2.413 -16.027 -17.364 1.00 97.50 91 GLU A N 1
ATOM 731 C CA . GLU A 1 91 ? 2.869 -15.876 -15.975 1.00 97.50 91 GLU A CA 1
ATOM 732 C C . GLU A 1 91 ? 2.209 -14.675 -15.286 1.00 97.50 91 GLU A C 1
ATOM 734 O O . GLU A 1 91 ? 1.727 -14.800 -14.161 1.00 97.50 91 GLU A O 1
ATOM 739 N N . VAL A 1 92 ? 2.105 -13.527 -15.969 1.00 97.94 92 VAL A N 1
ATOM 740 C CA . VAL A 1 92 ? 1.404 -12.343 -15.439 1.00 97.94 92 VAL A CA 1
ATOM 741 C C . VAL A 1 92 ? -0.081 -12.628 -15.210 1.00 97.94 92 VAL A C 1
ATOM 743 O O . VAL A 1 92 ? -0.644 -12.182 -14.210 1.00 97.94 92 VAL A O 1
ATOM 746 N N . CYS A 1 93 ? -0.729 -13.377 -16.104 1.00 97.69 93 CYS A N 1
ATOM 747 C CA . CYS A 1 93 ? -2.131 -13.756 -15.946 1.00 97.69 93 CYS A CA 1
ATOM 748 C C . CYS A 1 93 ? -2.344 -14.653 -14.718 1.00 97.69 93 CYS A C 1
ATOM 750 O O . CYS A 1 93 ? -3.254 -14.392 -13.926 1.00 97.69 93 CYS A O 1
ATOM 752 N N . LEU A 1 94 ? -1.475 -15.649 -14.517 1.00 98.12 94 LEU A N 1
ATOM 753 C CA . LEU A 1 94 ? -1.508 -16.520 -13.342 1.00 98.12 94 LEU A CA 1
ATOM 754 C C . LEU A 1 94 ? -1.268 -15.725 -12.054 1.00 98.12 94 LEU A C 1
ATOM 756 O O . LEU A 1 94 ? -2.042 -15.832 -11.104 1.00 98.12 94 LEU A O 1
ATOM 760 N N . LEU A 1 95 ? -0.249 -14.864 -12.057 1.00 97.88 95 LEU A N 1
ATOM 761 C CA . LEU A 1 95 ? 0.089 -13.998 -10.932 1.00 97.88 95 LEU A CA 1
ATOM 762 C C . LEU A 1 95 ? -1.070 -13.063 -10.560 1.00 97.88 95 LEU A C 1
ATOM 764 O O . LEU A 1 95 ? -1.331 -12.822 -9.383 1.00 97.88 95 LEU A O 1
ATOM 768 N N . LYS A 1 96 ? -1.781 -12.535 -11.560 1.00 98.00 96 LYS A N 1
ATOM 769 C CA . LYS A 1 96 ? -2.962 -11.699 -11.345 1.00 98.00 96 LYS A CA 1
ATOM 770 C C . LYS A 1 96 ? -4.098 -12.485 -10.693 1.00 98.00 96 LYS A C 1
ATOM 772 O O . LYS A 1 96 ? -4.726 -11.963 -9.778 1.00 98.00 96 LYS A O 1
ATOM 777 N N . SER A 1 97 ? -4.339 -13.722 -11.128 1.00 97.69 97 SER A N 1
ATOM 778 C CA . SER A 1 97 ? -5.359 -14.585 -10.523 1.00 97.69 97 SER A CA 1
ATOM 779 C C . SER A 1 97 ? -5.030 -14.919 -9.063 1.00 97.69 97 SER A C 1
ATOM 781 O O . SER A 1 97 ? -5.895 -14.790 -8.200 1.00 97.69 97 SER A O 1
ATOM 783 N N . GLU A 1 98 ? -3.769 -15.245 -8.767 1.00 97.75 98 GLU A N 1
ATOM 784 C CA . GLU A 1 98 ? -3.285 -15.464 -7.396 1.00 97.75 98 GLU A CA 1
ATOM 785 C C . GLU A 1 98 ? -3.469 -14.205 -6.528 1.00 97.75 98 GLU A C 1
ATOM 787 O O . GLU A 1 98 ? -3.983 -14.269 -5.411 1.00 97.75 98 GLU A O 1
ATOM 792 N N . ALA A 1 99 ? -3.130 -13.028 -7.062 1.00 97.62 99 ALA A N 1
ATOM 793 C CA . ALA A 1 99 ? -3.317 -11.760 -6.362 1.00 97.62 99 ALA A CA 1
ATOM 794 C C . ALA A 1 99 ? -4.798 -11.428 -6.095 1.00 97.62 99 ALA A C 1
ATOM 796 O O . ALA A 1 99 ? -5.132 -10.845 -5.060 1.00 97.62 99 ALA A O 1
ATOM 797 N N . GLU A 1 100 ? -5.706 -11.796 -7.004 1.00 97.69 100 GLU A N 1
ATOM 798 C CA . GLU A 1 100 ? -7.153 -11.650 -6.808 1.00 97.69 100 GLU A CA 1
ATOM 799 C C . GLU A 1 100 ? -7.670 -12.551 -5.685 1.00 97.69 100 GLU A C 1
ATOM 801 O O . GLU A 1 100 ? -8.444 -12.071 -4.855 1.00 97.69 100 GLU A O 1
ATOM 806 N N . GLN A 1 101 ? -7.205 -13.800 -5.617 1.00 97.50 101 GLN A N 1
ATOM 807 C CA . GLN A 1 101 ? -7.549 -14.735 -4.540 1.00 97.50 101 GLN A CA 1
ATOM 808 C C . GLN A 1 101 ? -7.067 -14.224 -3.180 1.00 97.50 101 GLN A C 1
ATOM 810 O O . GLN A 1 101 ? -7.855 -14.152 -2.237 1.00 97.50 101 GLN A O 1
ATOM 815 N N . ASN A 1 102 ? -5.815 -13.768 -3.092 1.00 95.94 102 ASN A N 1
ATOM 816 C CA . ASN A 1 102 ? -5.272 -13.200 -1.855 1.00 95.94 102 ASN A CA 1
ATOM 817 C C . ASN A 1 102 ? -6.064 -11.970 -1.400 1.00 95.94 102 ASN A C 1
ATOM 819 O O . ASN A 1 102 ? -6.395 -11.831 -0.224 1.00 95.94 102 ASN A O 1
ATOM 823 N N . ARG A 1 103 ? -6.433 -11.088 -2.337 1.00 95.94 103 ARG A N 1
ATOM 824 C CA . ARG A 1 103 ? -7.252 -9.909 -2.028 1.00 95.94 103 ARG A CA 1
ATOM 825 C C . ARG A 1 103 ? -8.649 -10.288 -1.526 1.00 95.94 103 ARG A C 1
ATOM 827 O O . ARG A 1 103 ? -9.179 -9.582 -0.673 1.00 95.94 103 ARG A O 1
ATOM 834 N N . GLN A 1 104 ? -9.256 -11.343 -2.071 1.00 96.38 104 GLN A N 1
ATOM 835 C CA . GLN A 1 104 ? -10.559 -11.839 -1.616 1.00 96.38 104 GLN A CA 1
ATOM 836 C C . GLN A 1 104 ? -10.468 -12.410 -0.199 1.00 96.38 104 GLN A C 1
ATOM 838 O O . GLN A 1 104 ? -11.242 -11.986 0.654 1.00 96.38 104 GLN A O 1
ATOM 843 N N . ALA A 1 105 ? -9.477 -13.258 0.083 1.00 95.69 105 ALA A N 1
ATOM 844 C CA . ALA A 1 105 ? -9.256 -13.806 1.422 1.00 95.69 105 ALA A CA 1
ATOM 845 C C . ALA A 1 105 ? -9.037 -12.699 2.475 1.00 95.69 105 ALA A C 1
ATOM 847 O O . ALA A 1 105 ? -9.701 -12.681 3.508 1.00 95.69 105 ALA A O 1
ATOM 848 N N . GLU A 1 106 ? -8.194 -11.702 2.179 1.00 94.25 106 GLU A N 1
ATOM 849 C CA . GLU A 1 106 ? -7.958 -10.558 3.078 1.00 94.25 106 GLU A CA 1
ATOM 850 C C . GLU A 1 106 ? -9.202 -9.677 3.284 1.00 94.25 106 GLU A C 1
ATOM 852 O O . GLU A 1 106 ? -9.331 -8.985 4.295 1.00 94.25 106 GLU A O 1
ATOM 857 N N . GLU A 1 107 ? -10.106 -9.618 2.308 1.00 94.31 107 GLU A N 1
ATOM 858 C CA . GLU A 1 107 ? -11.377 -8.905 2.442 1.00 94.31 107 GLU A CA 1
ATOM 859 C C . GLU A 1 107 ? -12.369 -9.695 3.302 1.00 94.31 107 GLU A C 1
ATOM 861 O O . GLU A 1 107 ? -13.013 -9.110 4.170 1.00 94.31 107 GLU A O 1
ATOM 866 N N . GLU A 1 108 ? -12.454 -11.012 3.126 1.00 95.69 108 GLU A N 1
ATOM 867 C CA . GLU A 1 108 ? -13.291 -11.889 3.950 1.00 95.69 108 GLU A CA 1
ATOM 868 C C . GLU A 1 108 ? -12.864 -11.861 5.422 1.00 95.69 108 GLU A C 1
ATOM 870 O O . GLU A 1 108 ? -13.712 -11.704 6.305 1.00 95.69 108 GLU A O 1
ATOM 875 N N . GLU A 1 109 ? -11.559 -11.920 5.694 1.00 94.38 109 GLU A N 1
ATOM 876 C CA . GLU A 1 109 ? -11.008 -11.791 7.046 1.00 94.38 109 GLU A CA 1
ATOM 877 C C . GLU A 1 109 ? -11.347 -10.431 7.669 1.00 94.38 109 GLU A C 1
ATOM 879 O O . GLU A 1 109 ? -11.876 -10.375 8.783 1.00 94.38 109 GLU A O 1
ATOM 884 N N . ARG A 1 110 ? -11.137 -9.330 6.932 1.00 92.75 110 ARG A N 1
ATOM 885 C CA . ARG A 1 110 ? -11.488 -7.977 7.400 1.00 92.75 110 ARG A CA 1
ATOM 886 C C . ARG A 1 110 ? -12.983 -7.827 7.664 1.00 92.75 110 ARG A C 1
ATOM 888 O O . ARG A 1 110 ? -13.376 -7.200 8.647 1.00 92.75 110 ARG A O 1
ATOM 895 N N . GLN A 1 111 ? -13.835 -8.414 6.826 1.00 94.38 111 GLN A N 1
ATOM 896 C CA . GLN A 1 111 ? -15.282 -8.394 7.031 1.00 94.38 111 GLN A CA 1
ATOM 897 C C . GLN A 1 111 ? -15.706 -9.228 8.241 1.00 94.38 111 GLN A C 1
ATOM 899 O O . GLN A 1 111 ? -16.586 -8.800 8.992 1.00 94.38 111 GLN A O 1
ATOM 904 N N . ALA A 1 112 ? -15.098 -10.394 8.455 1.00 94.44 112 ALA A N 1
ATOM 905 C CA . ALA A 1 112 ? -15.350 -11.221 9.629 1.00 94.44 112 ALA A CA 1
ATOM 906 C C . ALA A 1 112 ? -14.930 -10.500 10.921 1.00 94.44 112 ALA A C 1
ATOM 908 O O . ALA A 1 112 ? -15.702 -10.458 11.882 1.00 94.44 112 ALA A O 1
ATOM 909 N N . GLU A 1 113 ? -13.758 -9.862 10.931 1.00 93.31 113 GLU A N 1
ATOM 910 C CA . GLU A 1 113 ? -13.286 -9.053 12.058 1.00 93.31 113 GLU A CA 1
ATOM 911 C C . GLU A 1 113 ? -14.196 -7.845 12.319 1.00 93.31 113 GLU A C 1
ATOM 913 O O . GLU A 1 113 ? -14.548 -7.564 13.470 1.00 93.31 113 GLU A O 1
ATOM 918 N N . HIS A 1 114 ? -14.643 -7.163 11.261 1.00 92.94 114 HIS A N 1
ATOM 919 C CA . HIS A 1 114 ? -15.584 -6.055 11.376 1.00 92.94 114 HIS A CA 1
ATOM 920 C C . HIS A 1 114 ? -16.916 -6.512 11.984 1.00 92.94 114 HIS A C 1
ATOM 922 O O . HIS A 1 114 ? -17.389 -5.905 12.944 1.00 92.94 114 HIS A O 1
ATOM 928 N N . LYS A 1 115 ? -17.506 -7.609 11.486 1.00 94.75 115 LYS A N 1
ATOM 929 C CA . LYS A 1 115 ? -18.745 -8.186 12.043 1.00 94.75 115 LYS A CA 1
ATOM 930 C C . LYS A 1 115 ? -18.581 -8.536 13.519 1.00 94.75 115 LYS A C 1
ATOM 932 O O . LYS A 1 115 ? -19.387 -8.100 14.337 1.00 94.75 115 LYS A O 1
ATOM 937 N N . ARG A 1 116 ? -17.492 -9.223 13.872 1.00 94.06 116 ARG A N 1
ATOM 938 C CA . ARG A 1 116 ? -17.162 -9.558 15.263 1.00 94.06 116 ARG A CA 1
ATOM 939 C C . ARG A 1 116 ? -17.061 -8.308 16.137 1.00 94.06 116 ARG A C 1
ATOM 941 O O . ARG A 1 116 ? -17.569 -8.287 17.255 1.00 94.06 116 ARG A O 1
ATOM 948 N N . THR A 1 117 ? -16.415 -7.258 15.642 1.00 91.75 117 THR A N 1
ATOM 949 C CA . THR A 1 117 ? -16.263 -5.993 16.372 1.00 91.75 117 THR A CA 1
ATOM 950 C C . THR A 1 117 ? -17.606 -5.292 16.574 1.00 91.75 117 THR A C 1
ATOM 952 O O . THR A 1 117 ? -17.869 -4.778 17.661 1.00 91.75 117 THR A O 1
ATOM 955 N N . GLU A 1 118 ? -18.485 -5.296 15.573 1.00 93.94 118 GLU A N 1
ATOM 956 C CA . GLU A 1 118 ? -19.833 -4.730 15.693 1.00 93.94 118 GLU A CA 1
ATOM 957 C C . GLU A 1 118 ? -20.710 -5.512 16.682 1.00 93.94 118 GLU A C 1
ATOM 959 O O . GLU A 1 118 ? -21.362 -4.905 17.534 1.00 93.94 118 GLU A O 1
ATOM 964 N N . GLU A 1 119 ? -20.662 -6.845 16.662 1.00 94.00 119 GLU A N 1
ATOM 965 C CA . GLU A 1 119 ? -21.339 -7.693 17.653 1.00 94.00 119 GLU A CA 1
ATOM 966 C C . GLU A 1 119 ? -20.852 -7.389 19.079 1.00 94.00 119 GLU A C 1
ATOM 968 O O . GLU A 1 119 ? -21.653 -7.177 19.995 1.00 94.00 119 GLU A O 1
ATOM 973 N N . LEU A 1 120 ? -19.532 -7.267 19.265 1.00 91.62 120 LEU A N 1
ATOM 974 C CA . LEU A 1 120 ? -18.937 -6.885 20.547 1.00 91.62 120 LEU A CA 1
ATOM 975 C C . LEU A 1 120 ? -19.362 -5.480 20.992 1.00 91.62 120 LEU A C 1
ATOM 977 O O . LEU A 1 120 ? -19.595 -5.269 22.184 1.00 91.62 120 LEU A O 1
ATOM 981 N N . LYS A 1 121 ? -19.517 -4.523 20.068 1.00 92.44 121 LYS A N 1
ATOM 982 C CA . LYS A 1 121 ? -20.033 -3.181 20.382 1.00 92.44 121 LYS A CA 1
ATOM 983 C C . LYS A 1 121 ? -21.483 -3.226 20.857 1.00 92.44 121 LYS A C 1
ATOM 985 O O . LYS A 1 121 ? -21.827 -2.459 21.754 1.00 92.44 121 LYS A O 1
ATOM 990 N N . ILE A 1 122 ? -22.335 -4.078 20.286 1.00 94.38 122 ILE A N 1
ATOM 991 C CA . ILE A 1 122 ? -23.738 -4.221 20.716 1.00 94.38 122 ILE A CA 1
ATOM 992 C C . ILE A 1 122 ? -23.789 -4.758 22.148 1.00 94.38 122 ILE A C 1
ATOM 994 O O . ILE A 1 122 ? -24.351 -4.103 23.028 1.00 94.38 122 ILE A O 1
ATOM 998 N N . ILE A 1 123 ? -23.101 -5.874 22.406 1.00 92.44 123 ILE A N 1
ATOM 999 C CA . ILE A 1 123 ? -23.012 -6.483 23.742 1.00 92.44 123 ILE A CA 1
ATOM 1000 C C . ILE A 1 123 ? -22.414 -5.489 24.747 1.00 92.44 123 ILE A C 1
ATOM 1002 O O . ILE A 1 123 ? -22.908 -5.336 25.865 1.00 92.44 123 ILE A O 1
ATOM 1006 N N . GLY A 1 124 ? -21.354 -4.783 24.348 1.00 90.12 124 GLY A N 1
ATOM 1007 C CA . GLY A 1 124 ? -20.706 -3.758 25.159 1.00 90.12 124 GLY A CA 1
ATOM 1008 C C . GLY A 1 124 ? -21.654 -2.620 25.531 1.00 90.12 124 GLY A C 1
ATOM 1009 O O . GLY A 1 124 ? -21.692 -2.227 26.694 1.00 90.12 124 GLY A O 1
ATOM 1010 N N . ARG A 1 125 ? -22.471 -2.130 24.588 1.00 92.38 125 ARG A N 1
ATOM 1011 C CA . ARG A 1 125 ? -23.477 -1.087 24.851 1.00 92.38 125 ARG A CA 1
ATOM 1012 C C . ARG A 1 125 ? -24.543 -1.550 25.837 1.00 92.38 125 ARG A C 1
ATOM 1014 O O . ARG A 1 125 ? -24.906 -0.777 26.719 1.00 92.38 125 ARG A O 1
ATOM 1021 N N . GLU A 1 126 ? -25.046 -2.774 25.705 1.00 94.25 126 GLU A N 1
ATOM 1022 C CA . GLU A 1 126 ? -26.049 -3.322 26.629 1.00 94.25 126 GLU A CA 1
ATOM 1023 C C . GLU A 1 126 ? -25.493 -3.460 28.047 1.00 94.25 126 GLU A C 1
ATOM 1025 O O . GLU A 1 126 ? -26.092 -2.965 29.003 1.00 94.25 126 GLU A O 1
ATOM 1030 N N . ARG A 1 127 ? -24.298 -4.047 28.182 1.00 91.88 127 ARG A N 1
ATOM 1031 C CA . ARG A 1 127 ? -23.609 -4.174 29.475 1.00 91.88 127 ARG A CA 1
ATOM 1032 C C . ARG A 1 127 ? -23.303 -2.818 30.093 1.00 91.88 127 ARG A C 1
ATOM 1034 O O . ARG A 1 127 ? -23.478 -2.639 31.293 1.00 91.88 127 ARG A O 1
ATOM 1041 N N . PHE A 1 128 ? -22.871 -1.861 29.278 1.00 91.44 128 PHE A N 1
ATOM 1042 C CA . PHE A 1 128 ? -22.572 -0.514 29.737 1.00 91.44 128 PH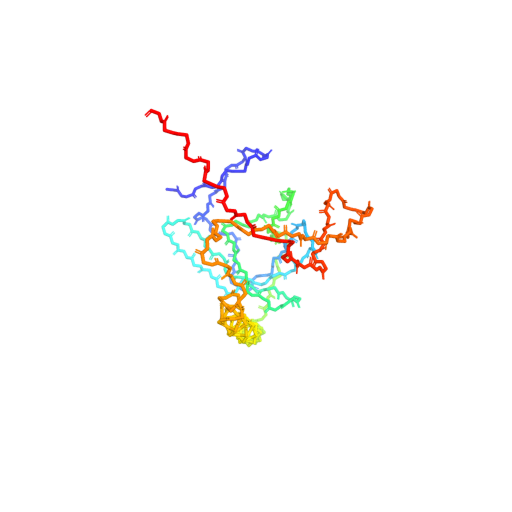E A CA 1
ATOM 1043 C C . PHE A 1 128 ? -23.827 0.209 30.240 1.00 91.44 128 PHE A C 1
ATOM 1045 O O . PHE A 1 128 ? -23.790 0.800 31.314 1.00 91.44 128 PHE A O 1
ATOM 1052 N N . LYS A 1 129 ? -24.964 0.097 29.536 1.00 91.38 129 LYS A N 1
ATOM 1053 C CA . LYS A 1 129 ? -26.249 0.650 29.999 1.00 91.38 129 LYS A CA 1
ATOM 1054 C C . LYS A 1 129 ? -26.677 0.092 31.358 1.00 91.38 129 LYS A C 1
ATOM 1056 O O . LYS A 1 129 ? -27.228 0.841 32.152 1.00 91.38 129 LYS A O 1
ATOM 1061 N N . ALA A 1 130 ? -26.417 -1.188 31.631 1.00 91.88 130 ALA A N 1
ATOM 1062 C CA . ALA A 1 130 ? -26.790 -1.816 32.899 1.00 91.88 130 ALA A CA 1
ATOM 1063 C C . ALA A 1 130 ? -26.007 -1.274 34.111 1.00 91.88 130 ALA A C 1
ATOM 1065 O O . ALA A 1 130 ? -26.511 -1.325 35.229 1.00 91.88 130 ALA A O 1
ATOM 1066 N N . ILE A 1 131 ? -24.789 -0.762 33.900 1.00 91.19 131 ILE A N 1
ATOM 1067 C CA . ILE A 1 131 ? -23.929 -0.229 34.971 1.00 91.19 131 ILE A CA 1
ATOM 1068 C C . ILE A 1 131 ? -23.888 1.303 35.017 1.00 91.19 131 ILE A C 1
ATOM 1070 O O . ILE A 1 131 ? -23.351 1.853 35.975 1.00 91.19 131 ILE A O 1
ATOM 1074 N N . LEU A 1 132 ? -24.401 1.986 33.987 1.00 91.94 132 LEU A N 1
ATOM 1075 C CA . LEU A 1 132 ? -24.367 3.441 33.861 1.00 91.94 132 LEU A CA 1
ATOM 1076 C C . LEU A 1 132 ? -25.377 4.089 34.829 1.00 91.94 132 LEU A C 1
ATOM 1078 O O . LEU A 1 132 ? -26.583 3.898 34.660 1.00 91.94 132 LEU A O 1
ATOM 1082 N N . PRO A 1 133 ? -24.929 4.892 35.812 1.00 92.38 133 PRO A N 1
ATOM 1083 C CA . PRO A 1 133 ? -25.833 5.626 36.692 1.00 92.38 133 PRO A CA 1
ATOM 1084 C C . PRO A 1 133 ? -26.651 6.665 35.914 1.00 92.38 133 PRO A C 1
ATOM 1086 O O . PRO A 1 133 ? -26.126 7.335 35.027 1.00 92.38 133 PRO A O 1
ATOM 1089 N N . SER A 1 134 ? -27.920 6.866 36.277 1.00 90.56 134 SER A N 1
ATOM 1090 C CA . SER A 1 134 ? -28.823 7.797 35.574 1.00 90.56 134 SER A CA 1
ATOM 1091 C C . SER A 1 134 ? -28.400 9.269 35.650 1.00 90.56 134 SER A C 1
ATOM 1093 O O . SER A 1 134 ? -28.784 10.063 34.798 1.00 90.56 134 SER A O 1
ATOM 1095 N N . ASN A 1 135 ? -27.621 9.640 36.669 1.00 90.94 135 ASN A N 1
ATOM 1096 C CA . ASN A 1 135 ? -27.079 10.984 36.872 1.00 90.94 135 ASN A CA 1
ATOM 1097 C C . ASN A 1 135 ? -25.632 11.139 36.365 1.00 90.94 135 ASN A C 1
ATOM 1099 O O . ASN A 1 135 ? -25.029 12.193 36.577 1.00 90.94 135 ASN A O 1
ATOM 1103 N N . ALA A 1 136 ? -25.060 10.104 35.740 1.00 90.88 136 ALA A N 1
ATOM 1104 C CA . ALA A 1 136 ? -23.715 10.162 35.191 1.00 90.88 136 ALA A CA 1
ATOM 1105 C C . ALA A 1 136 ? -23.676 11.057 33.946 1.00 90.88 136 ALA A C 1
ATOM 1107 O O . ALA A 1 136 ? -24.440 10.873 33.002 1.00 90.88 136 ALA A O 1
ATOM 1108 N N . GLN A 1 137 ? -22.743 12.003 33.938 1.00 89.44 137 GLN A N 1
ATOM 1109 C CA . GLN A 1 137 ? -22.486 12.924 32.832 1.00 89.44 137 GLN A CA 1
ATOM 1110 C C . GLN A 1 137 ? -21.187 12.602 32.088 1.00 89.44 137 GLN A C 1
ATOM 1112 O O . GLN A 1 137 ? -21.069 12.897 30.903 1.00 89.44 137 GLN A O 1
ATOM 1117 N N . ALA A 1 138 ? -20.220 11.966 32.755 1.00 89.19 138 ALA A N 1
ATOM 1118 C CA . ALA A 1 138 ? -18.995 11.484 32.123 1.00 89.19 138 ALA A CA 1
ATOM 1119 C C . ALA A 1 138 ? -18.547 10.138 32.708 1.00 89.19 138 ALA A C 1
ATOM 1121 O O . ALA A 1 138 ? -18.915 9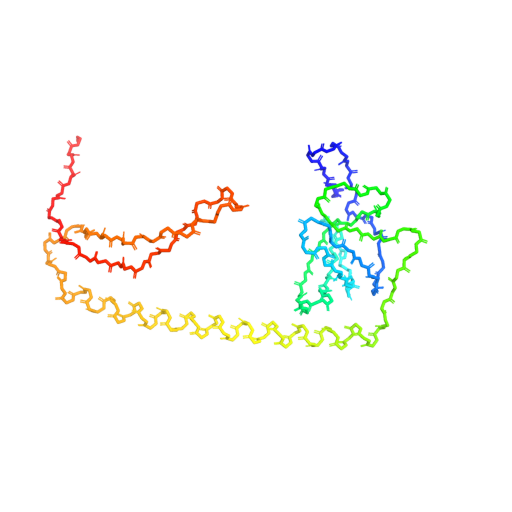.777 33.828 1.00 89.19 138 ALA A O 1
ATOM 1122 N N . VAL A 1 139 ? -17.721 9.408 31.955 1.00 92.12 139 VAL A N 1
ATOM 1123 C CA . VAL A 1 139 ? -17.116 8.133 32.370 1.00 92.12 139 VAL A CA 1
ATOM 1124 C C . VAL A 1 139 ? -15.608 8.304 32.414 1.00 92.12 139 VAL A C 1
ATOM 1126 O O . VAL A 1 139 ? -15.004 8.759 31.445 1.00 92.12 139 VAL A O 1
ATOM 1129 N N . ILE A 1 140 ? -15.000 7.932 33.535 1.00 92.50 140 ILE A N 1
ATOM 1130 C CA . ILE A 1 140 ? -13.552 7.980 33.717 1.00 92.50 140 ILE A CA 1
ATOM 1131 C C . ILE A 1 140 ? -12.993 6.618 33.314 1.00 92.50 140 ILE A C 1
ATOM 1133 O O . ILE A 1 140 ? -13.304 5.604 33.941 1.00 92.50 140 ILE A O 1
ATOM 1137 N N . ILE A 1 141 ? -12.177 6.595 32.263 1.00 93.56 141 ILE A N 1
ATOM 1138 C CA . ILE A 1 141 ? -11.571 5.381 31.708 1.00 93.56 141 ILE A CA 1
ATOM 1139 C C . ILE A 1 141 ? -10.064 5.428 31.946 1.00 93.56 141 ILE A C 1
ATOM 1141 O O . ILE A 1 141 ? -9.431 6.457 31.719 1.00 93.56 141 ILE A O 1
ATOM 1145 N N . ALA A 1 142 ? -9.487 4.308 32.376 1.00 94.25 142 ALA A N 1
ATOM 1146 C CA . ALA A 1 142 ? -8.044 4.122 32.432 1.00 94.25 142 ALA A CA 1
ATOM 1147 C C . ALA A 1 142 ? -7.588 3.041 31.454 1.00 94.25 142 ALA A C 1
ATOM 1149 O O . ALA A 1 142 ? -8.151 1.945 31.407 1.00 94.25 142 ALA A O 1
ATOM 1150 N N . GLU A 1 143 ? -6.525 3.347 30.715 1.00 94.56 143 GLU A N 1
ATOM 1151 C CA . GLU A 1 143 ? -5.835 2.421 29.821 1.00 94.56 143 GLU A CA 1
ATOM 1152 C C . GLU A 1 143 ? -4.466 2.072 30.400 1.00 94.56 143 GLU A C 1
ATOM 1154 O O . GLU A 1 143 ? -3.615 2.940 30.601 1.00 94.56 143 GLU A O 1
ATOM 1159 N N . LYS A 1 144 ? -4.223 0.785 30.645 1.00 94.19 144 LYS A N 1
ATOM 1160 C CA . LYS A 1 144 ? -2.891 0.295 30.985 1.00 94.19 144 LYS A CA 1
ATOM 1161 C C . LYS A 1 144 ? -2.108 0.056 29.701 1.00 94.19 144 LYS A C 1
ATOM 1163 O O . LYS A 1 144 ? -2.343 -0.934 29.002 1.00 94.19 144 LYS A O 1
ATOM 1168 N N . ARG A 1 145 ? -1.138 0.926 29.442 1.00 91.50 145 ARG A N 1
ATOM 1169 C CA . ARG A 1 145 ? -0.229 0.813 28.300 1.00 91.50 145 ARG A CA 1
ATOM 1170 C C . ARG A 1 145 ? 1.015 0.013 28.667 1.00 91.50 145 ARG A C 1
ATOM 1172 O O . ARG A 1 145 ? 1.565 0.179 29.755 1.00 91.50 145 ARG A O 1
ATOM 1179 N N . GLN A 1 146 ? 1.434 -0.860 27.766 1.00 90.19 146 GLN A N 1
ATOM 1180 C CA . GLN A 1 146 ? 2.713 -1.548 27.815 1.00 90.19 146 GLN A CA 1
ATOM 1181 C C . GLN A 1 146 ? 3.635 -0.914 26.780 1.00 90.19 146 GLN A C 1
ATOM 1183 O O . GLN A 1 146 ? 3.218 -0.656 25.654 1.00 90.19 146 GLN A O 1
ATOM 1188 N N . ASN A 1 147 ? 4.869 -0.621 27.190 1.00 84.69 147 ASN A N 1
ATOM 1189 C CA . ASN A 1 147 ? 5.878 -0.098 26.282 1.00 84.69 147 ASN A CA 1
ATOM 1190 C C . ASN A 1 147 ? 6.329 -1.212 25.330 1.00 84.69 147 ASN A C 1
ATOM 1192 O O . ASN A 1 147 ? 6.708 -2.291 25.783 1.00 84.69 147 ASN A O 1
ATOM 1196 N N . GLU A 1 148 ? 6.297 -0.919 24.039 1.00 82.81 148 GLU A N 1
ATOM 1197 C CA . GLU A 1 148 ? 6.752 -1.790 22.953 1.00 82.81 148 GLU A CA 1
ATOM 1198 C C . GLU A 1 148 ? 7.786 -1.072 22.076 1.00 82.81 148 GLU A C 1
ATOM 1200 O O . GLU A 1 148 ? 8.008 -1.443 20.929 1.00 82.81 148 GLU A O 1
ATOM 1205 N N . SER A 1 149 ? 8.408 -0.015 22.602 1.00 79.56 149 SER A N 1
ATOM 1206 C CA . SER A 1 149 ? 9.468 0.705 21.901 1.00 79.56 149 SER A CA 1
ATOM 1207 C C . SER A 1 149 ? 10.670 -0.217 21.697 1.00 79.56 149 SER A C 1
ATOM 1209 O O . SER A 1 149 ? 11.205 -0.768 22.662 1.00 79.56 149 SER A O 1
ATOM 1211 N N . ASP A 1 150 ? 11.106 -0.353 20.449 1.00 73.44 150 ASP A N 1
ATOM 1212 C CA . ASP A 1 150 ? 12.358 -1.015 20.096 1.00 73.44 150 ASP A CA 1
ATOM 1213 C C . ASP A 1 150 ? 13.482 0.026 20.028 1.00 73.44 150 ASP A C 1
ATOM 1215 O O . ASP A 1 150 ? 13.325 1.104 19.460 1.00 73.44 150 ASP A O 1
ATOM 1219 N N . THR A 1 151 ? 14.639 -0.326 20.582 1.00 65.62 151 THR A N 1
ATOM 1220 C CA . THR A 1 151 ? 15.905 0.408 20.471 1.00 65.62 151 THR A CA 1
ATOM 1221 C C . THR A 1 151 ? 16.335 0.734 19.039 1.00 65.62 151 THR A C 1
ATOM 1223 O O . THR A 1 151 ? 17.106 1.673 18.849 1.00 65.62 151 THR A O 1
ATOM 1226 N N . MET A 1 152 ? 15.867 -0.022 18.042 1.00 65.62 152 MET A N 1
ATOM 1227 C CA . MET A 1 152 ? 16.267 0.146 16.643 1.00 65.62 152 MET A CA 1
ATOM 1228 C C . MET A 1 152 ? 15.428 1.176 15.866 1.00 65.62 152 MET A C 1
ATOM 1230 O O . MET A 1 152 ? 15.782 1.529 14.741 1.00 65.62 152 MET A O 1
ATOM 1234 N N . THR A 1 153 ? 14.336 1.681 16.449 1.00 57.69 153 THR A N 1
ATOM 1235 C CA . THR A 1 153 ? 13.446 2.671 15.822 1.00 57.69 153 THR A CA 1
ATOM 1236 C C . THR A 1 153 ? 13.185 3.847 16.760 1.00 57.69 153 THR A C 1
ATOM 1238 O O . THR A 1 153 ? 13.001 3.653 17.955 1.00 57.69 153 THR A O 1
ATOM 1241 N N . ASP A 1 154 ? 13.091 5.068 16.238 1.00 61.34 154 ASP A N 1
ATOM 1242 C CA . ASP A 1 154 ? 12.711 6.269 17.004 1.00 61.34 154 ASP A CA 1
ATOM 1243 C C . ASP A 1 154 ? 11.194 6.367 17.276 1.00 61.34 154 ASP A C 1
ATOM 1245 O O . ASP A 1 154 ? 10.702 7.357 17.822 1.00 61.34 154 ASP A O 1
ATOM 1249 N N . TYR A 1 155 ? 10.439 5.321 16.930 1.00 66.31 155 TYR A N 1
ATOM 1250 C CA . TYR A 1 155 ? 9.009 5.226 17.178 1.00 66.31 155 TYR A CA 1
ATOM 1251 C C . TYR A 1 155 ? 8.713 4.733 18.601 1.00 66.31 155 TYR A C 1
ATOM 1253 O O . TYR A 1 155 ? 9.047 3.611 18.980 1.00 66.31 155 TYR A O 1
ATOM 1261 N N . TYR A 1 156 ? 7.991 5.550 19.376 1.00 74.44 156 TYR A N 1
ATOM 1262 C CA . TYR A 1 156 ? 7.439 5.153 20.675 1.00 74.44 156 TYR A CA 1
ATOM 1263 C C . TYR A 1 156 ? 6.237 4.212 20.500 1.00 74.44 156 TYR A C 1
ATOM 1265 O O . TYR A 1 156 ? 5.078 4.641 20.475 1.00 74.44 156 TYR A O 1
ATOM 1273 N N . GLY A 1 157 ? 6.518 2.916 20.368 1.00 78.62 157 GLY A N 1
ATOM 1274 C CA . GLY A 1 157 ? 5.509 1.861 20.322 1.00 78.62 157 GLY A CA 1
ATOM 1275 C C . GLY A 1 157 ? 4.870 1.625 21.692 1.00 78.62 157 GLY A C 1
ATOM 1276 O O . GLY A 1 157 ? 5.558 1.539 22.711 1.00 78.62 157 GLY A O 1
ATOM 1277 N N . HIS A 1 158 ? 3.544 1.506 21.734 1.00 82.75 158 HIS A N 1
ATOM 1278 C CA . HIS A 1 158 ? 2.840 1.013 22.914 1.00 82.75 158 HIS A CA 1
ATOM 1279 C C . HIS A 1 158 ? 1.568 0.267 22.523 1.00 82.75 158 HIS A C 1
ATOM 1281 O O . HIS A 1 158 ? 0.894 0.638 21.562 1.00 82.75 158 HIS A O 1
ATOM 1287 N N . SER A 1 159 ? 1.192 -0.715 23.336 1.00 86.94 159 SER A N 1
ATOM 1288 C CA . SER A 1 159 ? -0.094 -1.400 23.235 1.00 86.94 159 SER A CA 1
ATOM 1289 C C . SER A 1 159 ? -0.925 -1.186 24.496 1.00 86.94 159 SER A C 1
ATOM 1291 O O . SER A 1 159 ? -0.408 -1.098 25.615 1.00 86.94 159 SER A O 1
ATOM 1293 N N . THR A 1 160 ? -2.244 -1.080 24.336 1.00 88.19 160 THR A N 1
ATOM 1294 C CA . THR A 1 160 ? -3.168 -1.050 25.474 1.00 88.19 160 THR A CA 1
ATOM 1295 C C . THR A 1 160 ? -3.493 -2.481 25.879 1.00 88.19 160 THR A C 1
ATOM 1297 O O . THR A 1 160 ? -4.219 -3.194 25.197 1.00 88.19 160 THR A O 1
ATOM 1300 N N . THR A 1 161 ? -2.962 -2.898 27.026 1.00 89.88 161 THR A N 1
ATOM 1301 C CA . THR A 1 161 ? -3.164 -4.255 27.560 1.00 89.88 161 THR A CA 1
ATOM 1302 C C . THR A 1 161 ? -4.501 -4.411 28.271 1.00 89.88 161 THR A C 1
ATOM 1304 O O . THR A 1 161 ? -5.050 -5.511 28.331 1.00 89.88 161 THR A O 1
ATOM 1307 N N . ARG A 1 162 ? -5.009 -3.329 28.873 1.00 90.69 162 ARG A N 1
ATOM 1308 C CA . ARG A 1 162 ? -6.267 -3.317 29.629 1.00 90.69 162 ARG A CA 1
ATOM 1309 C C . ARG A 1 162 ? -6.916 -1.944 29.563 1.00 90.69 162 ARG A C 1
ATOM 1311 O O . ARG A 1 162 ? -6.229 -0.945 29.757 1.00 90.69 162 ARG A O 1
ATOM 1318 N N . THR A 1 163 ? -8.234 -1.927 29.422 1.00 89.94 163 THR A N 1
ATOM 1319 C CA . THR A 1 163 ? -9.068 -0.727 29.542 1.00 89.94 163 THR A CA 1
ATOM 1320 C C . THR A 1 163 ? -10.104 -0.973 30.633 1.00 89.94 163 THR A C 1
ATOM 1322 O O . THR A 1 163 ? -10.803 -1.985 30.597 1.00 89.94 163 THR A O 1
ATOM 1325 N N . VAL A 1 164 ? -10.180 -0.089 31.629 1.00 91.75 164 VAL A N 1
ATOM 1326 C CA . VAL A 1 164 ? -11.086 -0.220 32.781 1.00 91.75 164 VAL A CA 1
ATOM 1327 C C . VAL A 1 164 ? -11.870 1.067 33.012 1.00 91.75 164 VAL A C 1
ATOM 1329 O O . VAL A 1 164 ? -11.352 2.163 32.811 1.00 91.75 164 VAL A O 1
ATOM 1332 N N . ILE A 1 165 ? -13.116 0.935 33.467 1.00 92.00 165 ILE A N 1
ATOM 1333 C CA . ILE A 1 165 ? -13.907 2.063 33.969 1.00 92.00 165 ILE A CA 1
ATOM 1334 C C . ILE A 1 165 ? -13.508 2.284 35.430 1.00 92.00 165 ILE A C 1
ATOM 1336 O O . ILE A 1 165 ? -13.680 1.387 36.253 1.00 92.00 165 ILE A O 1
ATOM 1340 N N . LEU A 1 166 ? -12.964 3.460 35.747 1.00 92.12 166 LEU A N 1
ATOM 1341 C CA . LEU A 1 166 ? -12.599 3.845 37.115 1.00 92.12 166 LEU A CA 1
ATOM 1342 C C . LEU A 1 166 ? -13.786 4.412 37.898 1.00 92.12 166 LEU A C 1
ATOM 1344 O O . LEU A 1 166 ? -13.830 4.294 39.119 1.00 92.12 166 LEU A O 1
ATOM 1348 N N . GLY A 1 167 ? -14.740 5.037 37.207 1.00 92.31 167 GLY A N 1
ATOM 1349 C CA . GLY A 1 167 ? -15.916 5.626 37.835 1.00 92.31 167 GLY A CA 1
ATOM 1350 C C . GLY A 1 167 ? -16.728 6.504 36.889 1.00 92.31 167 GLY A C 1
ATOM 1351 O O . GLY A 1 167 ? -16.396 6.660 35.712 1.00 92.31 167 GLY A O 1
ATOM 1352 N N . PHE A 1 168 ? -17.791 7.091 37.431 1.00 93.31 168 PHE A N 1
ATOM 1353 C CA . PHE A 1 168 ? -18.701 7.990 36.727 1.00 93.31 168 PHE A CA 1
ATOM 1354 C C . PHE A 1 168 ? -18.680 9.370 37.393 1.00 93.31 168 PHE A C 1
ATOM 1356 O O . PHE A 1 168 ? -18.674 9.462 38.619 1.00 93.31 168 PHE A O 1
ATOM 1363 N N . SER A 1 169 ? -18.670 10.436 36.595 1.00 88.56 169 SER A N 1
ATOM 1364 C CA . SER A 1 169 ? -18.756 11.820 37.077 1.00 88.56 169 SER A CA 1
ATOM 1365 C C . SER A 1 169 ? -20.176 12.350 36.934 1.00 88.56 169 SER A C 1
ATOM 1367 O O . SER A 1 169 ? -20.847 12.057 35.945 1.00 88.56 169 SER A O 1
ATOM 1369 N N . THR A 1 170 ? -20.608 13.169 37.887 1.00 87.38 170 THR A N 1
ATOM 1370 C CA . THR A 1 170 ? -21.922 13.833 37.917 1.00 87.38 170 THR A CA 1
ATOM 1371 C C . THR A 1 170 ? -21.817 15.358 37.771 1.00 87.38 170 THR A C 1
ATOM 1373 O O . THR A 1 170 ? -22.829 16.053 37.843 1.00 87.38 170 THR A O 1
ATOM 1376 N N . HIS A 1 171 ? -20.605 15.899 37.590 1.00 80.56 171 HIS A N 1
ATOM 1377 C CA . HIS A 1 171 ? -20.366 17.342 37.543 1.00 80.56 171 HIS A CA 1
ATOM 1378 C C . HIS A 1 171 ? -20.665 17.943 36.162 1.00 80.56 171 HIS A C 1
ATOM 1380 O O . HIS A 1 171 ? -20.009 17.592 35.184 1.00 80.56 171 HIS A O 1
ATOM 1386 N N . ASN A 1 172 ? -21.586 18.914 36.131 1.00 61.28 172 ASN A N 1
ATOM 1387 C CA . ASN A 1 172 ? -21.856 19.781 34.980 1.00 61.28 172 ASN A CA 1
ATOM 1388 C C . ASN A 1 172 ? -20.917 20.989 35.057 1.00 61.28 172 ASN A C 1
ATOM 1390 O O . ASN A 1 172 ? -21.136 21.886 35.871 1.00 61.28 172 ASN A O 1
ATOM 1394 N N . THR A 1 173 ? -19.892 21.059 34.212 1.00 60.22 173 THR A N 1
ATOM 1395 C CA . THR A 1 173 ? -19.095 22.288 34.049 1.00 60.22 173 THR A CA 1
ATOM 1396 C C . THR A 1 173 ? -19.748 23.213 33.017 1.00 60.22 173 THR A C 1
ATOM 1398 O O . THR A 1 173 ? -19.103 23.683 32.088 1.00 60.22 173 THR A O 1
ATOM 1401 N N . SER A 1 174 ? -21.052 23.465 33.129 1.00 51.91 174 SER A N 1
ATOM 1402 C CA . SER A 1 174 ? -21.693 24.562 32.402 1.00 51.91 174 SER A CA 1
ATOM 1403 C C . SER A 1 174 ? -21.458 25.846 33.195 1.00 51.91 174 SER A C 1
ATOM 1405 O O . SER A 1 174 ? -22.210 26.169 34.113 1.00 51.91 174 SER A O 1
ATOM 1407 N N . VAL A 1 175 ? -20.369 26.549 32.881 1.00 52.59 175 VAL A N 1
ATOM 1408 C CA . VAL A 1 175 ? -20.197 27.949 33.282 1.00 52.59 175 VAL A CA 1
ATOM 1409 C C . VAL A 1 175 ? -21.197 28.750 32.449 1.00 52.59 175 VAL A C 1
ATOM 1411 O O . VAL A 1 175 ? -21.046 28.847 31.233 1.00 52.59 175 VAL A O 1
ATOM 1414 N N . ASN A 1 176 ? -22.260 29.247 33.082 1.00 45.75 176 ASN A N 1
ATOM 1415 C CA . ASN A 1 176 ? -23.152 30.224 32.462 1.00 45.75 176 ASN A CA 1
ATOM 1416 C C . ASN A 1 176 ? -22.332 31.497 32.189 1.00 45.75 176 ASN A C 1
ATOM 1418 O O . ASN A 1 176 ? -21.851 32.109 33.144 1.00 45.75 176 ASN A O 1
ATOM 1422 N N . ASN A 1 177 ? -22.148 31.845 30.912 1.00 41.62 177 ASN A N 1
ATOM 1423 C CA . ASN A 1 177 ? -21.705 33.179 30.489 1.00 41.62 177 ASN A CA 1
ATOM 1424 C C . ASN A 1 177 ? -22.859 34.176 30.599 1.00 41.62 177 ASN A C 1
ATOM 1426 O O . ASN A 1 177 ? -23.992 33.786 30.233 1.00 41.62 177 ASN A O 1
#

Secondary structure (DSSP, 8-state):
--EEEPTTT--EEETTS--S-TTBEEEEESSS--EEEEEEEEEETTEEEEEEEETTT--EEEES--EEGGG--SSEEEE-SSS--B--HHHHHHHHHHHHHHHHHHHHHHHHHHHHHHHHHHHHHHHHHHH--TT--EEEEEEEEEE---TT-S---EEEEEEEEEEEE--------

Sequence (177 aa):
MANLVSLCTGKSFDTTKQVVKTNQIIQMSGYHDDRYVVYNILSTQFGINYQLINLRTKKFGQCNLIQPLSEKFGIGYYFNNTTPEFMDAFEVCLLKSEAEQNRQAEEEERQAEHKRTEELKIIGRERFKAILPSNAQAVIIAEKRQNESDTMTDYYGHSTTRTVILGFSTHNTSVNN

Radius of gyration: 25.54 Å; chains: 1; bounding box: 49×50×59 Å

pLDDT: mean 89.77, std 10.62, range [41.62, 98.44]

Organism: NCBI:txid433724